Protein AF-A0A2E7UJP6-F1 (afdb_monomer_lite)

Sequence (133 aa):
MYIFALILILMLINWLFFSSYYSLYKILFFEKEANNTNLRRIVLINLSSFFYYGFIYFLIGFYFYTFPVIDGKITNYLLICFLIFLLMIAFSFIVKFIEKIRYKHIFFIVLFSMMLISIICPILISISYEKYN

Secondary structure (DSSP, 8-state):
-HHHHHHHHHHHHHHHHHHHHHHHHHHHHHTTS-HHHHHHHHHHHHHHHHHHHHHHHHHHHHHHHH----TT-HHHHHHHHHHHHHHHHHHHHHHHHHH---HHHHHHHHHHHHHIIIIIHHHHHHHHHHHH-

pLDDT: mean 83.68, std 11.58, range [49.72, 96.44]

Radius of gyration: 16.62 Å; chains: 1; bounding box: 36×22×52 Å

Structure (mmCIF, N/CA/C/O backbone):
data_AF-A0A2E7UJP6-F1
#
_entry.id   AF-A0A2E7UJP6-F1
#
loop_
_atom_site.group_PDB
_atom_site.id
_atom_site.type_symbol
_atom_site.label_atom_id
_atom_site.label_alt_id
_atom_site.label_comp_id
_atom_site.label_asym_id
_atom_site.label_entity_id
_atom_site.label_seq_id
_atom_site.pdbx_PDB_ins_code
_atom_site.Cartn_x
_atom_site.Cartn_y
_atom_site.Cartn_z
_atom_site.occupancy
_atom_site.B_iso_or_equiv
_atom_site.auth_seq_id
_atom_site.auth_comp_id
_atom_site.auth_asym_id
_atom_site.auth_atom_id
_atom_site.pdbx_PDB_model_num
ATOM 1 N N . MET A 1 1 ? 18.766 1.236 -7.864 1.00 64.00 1 MET A N 1
ATOM 2 C CA . MET A 1 1 ? 18.658 1.934 -6.558 1.00 64.00 1 MET A CA 1
ATOM 3 C C . MET A 1 1 ? 17.536 2.972 -6.529 1.00 64.00 1 MET A C 1
ATOM 5 O O . MET A 1 1 ? 16.776 2.956 -5.572 1.00 64.00 1 MET A O 1
ATOM 9 N N . TYR A 1 2 ? 17.374 3.813 -7.561 1.00 77.75 2 TYR A N 1
ATOM 10 C CA . TYR A 1 2 ? 16.337 4.860 -7.596 1.00 77.75 2 TYR A CA 1
ATOM 11 C C . TYR A 1 2 ? 14.896 4.343 -7.402 1.00 77.75 2 TYR A C 1
ATOM 13 O O . TYR A 1 2 ? 14.159 4.892 -6.590 1.00 77.75 2 TYR A O 1
ATOM 21 N N . ILE A 1 3 ? 14.519 3.243 -8.067 1.00 82.38 3 ILE A N 1
ATOM 22 C CA . ILE A 1 3 ? 13.179 2.627 -7.952 1.00 82.38 3 ILE A CA 1
ATOM 23 C C . ILE A 1 3 ? 12.824 2.324 -6.495 1.00 82.38 3 ILE A C 1
ATOM 25 O O . ILE A 1 3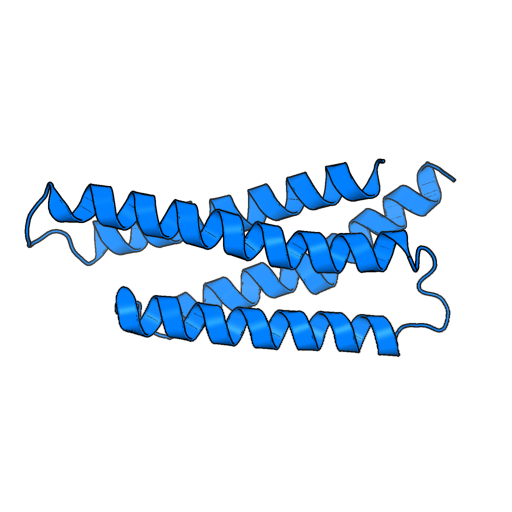 ? 11.747 2.681 -6.037 1.00 82.38 3 ILE A O 1
ATOM 29 N N . PHE A 1 4 ? 13.743 1.721 -5.737 1.00 83.44 4 PHE A N 1
ATOM 30 C CA . PHE A 1 4 ? 13.498 1.383 -4.334 1.00 83.44 4 PHE A CA 1
ATOM 31 C C . PHE A 1 4 ? 13.337 2.627 -3.454 1.00 83.44 4 PHE A C 1
ATOM 33 O O . PHE A 1 4 ? 12.492 2.627 -2.564 1.00 83.44 4 PHE A O 1
ATOM 40 N N . ALA A 1 5 ? 14.087 3.700 -3.725 1.00 88.56 5 ALA A N 1
ATOM 41 C CA . ALA A 1 5 ? 13.934 4.963 -3.005 1.00 88.56 5 ALA A CA 1
ATOM 42 C C . ALA A 1 5 ? 12.576 5.621 -3.300 1.00 88.56 5 ALA A C 1
ATOM 44 O O . ALA A 1 5 ? 11.865 6.015 -2.378 1.00 88.56 5 ALA A O 1
ATOM 45 N N . LEU A 1 6 ? 12.179 5.681 -4.574 1.00 90.31 6 LEU A N 1
ATOM 46 C CA . LEU A 1 6 ? 10.880 6.210 -4.991 1.00 90.31 6 LEU A CA 1
ATOM 47 C C . LEU A 1 6 ? 9.722 5.414 -4.368 1.00 90.31 6 LEU A C 1
ATOM 49 O O . LEU A 1 6 ? 8.752 5.981 -3.870 1.00 90.31 6 LEU A O 1
ATOM 53 N N . ILE A 1 7 ? 9.842 4.091 -4.360 1.00 91.44 7 ILE A N 1
ATOM 54 C CA . ILE A 1 7 ? 8.840 3.187 -3.797 1.00 91.44 7 ILE A CA 1
ATOM 55 C C . ILE A 1 7 ? 8.744 3.330 -2.286 1.00 91.44 7 ILE A C 1
ATOM 57 O O . ILE A 1 7 ? 7.633 3.341 -1.761 1.00 91.44 7 ILE A O 1
ATOM 61 N N . LEU A 1 8 ? 9.868 3.518 -1.592 1.00 93.50 8 LEU A N 1
ATOM 62 C CA . LEU A 1 8 ? 9.871 3.827 -0.165 1.00 93.50 8 LEU A CA 1
ATOM 63 C C . LEU A 1 8 ? 9.146 5.149 0.120 1.00 93.50 8 LEU A C 1
ATOM 65 O O . LEU A 1 8 ? 8.330 5.213 1.035 1.00 93.50 8 LEU A O 1
ATOM 69 N N . ILE A 1 9 ? 9.389 6.190 -0.681 1.00 93.56 9 ILE A N 1
ATOM 70 C CA . ILE A 1 9 ? 8.698 7.481 -0.538 1.00 93.56 9 ILE A CA 1
ATOM 71 C C . ILE A 1 9 ? 7.188 7.305 -0.735 1.00 93.56 9 ILE A C 1
ATOM 73 O O . ILE A 1 9 ? 6.402 7.761 0.094 1.00 93.56 9 ILE A O 1
ATOM 77 N N . LEU A 1 10 ? 6.767 6.607 -1.793 1.00 94.44 10 LEU A N 1
ATOM 78 C CA . LEU A 1 10 ? 5.348 6.364 -2.058 1.00 94.44 10 LEU A CA 1
ATOM 79 C C . LEU A 1 10 ? 4.690 5.510 -0.969 1.00 94.44 10 LEU A C 1
ATOM 81 O O . LEU A 1 10 ? 3.551 5.782 -0.589 1.00 94.44 10 LEU A O 1
ATOM 85 N N . MET A 1 11 ? 5.409 4.520 -0.436 1.00 95.75 11 MET A N 1
ATOM 86 C CA . MET A 1 11 ? 4.966 3.720 0.703 1.00 95.75 11 MET A CA 1
ATOM 87 C C . MET A 1 11 ? 4.728 4.600 1.929 1.00 95.75 11 MET A C 1
ATOM 89 O O . MET A 1 11 ? 3.670 4.506 2.551 1.00 95.75 11 MET A O 1
ATOM 93 N N . LEU A 1 12 ? 5.679 5.482 2.257 1.00 96.44 12 LEU A N 1
ATOM 94 C CA . LEU A 1 12 ? 5.573 6.396 3.395 1.00 96.44 12 LEU A CA 1
ATOM 95 C C . LEU A 1 12 ? 4.404 7.367 3.231 1.00 96.44 12 LEU A C 1
ATOM 97 O O . LEU A 1 12 ? 3.656 7.559 4.184 1.00 96.44 12 LEU A O 1
ATOM 101 N N . ILE A 1 13 ? 4.195 7.927 2.036 1.00 95.31 13 ILE A N 1
ATOM 102 C CA . ILE A 1 13 ? 3.060 8.819 1.748 1.00 95.31 13 ILE A CA 1
ATOM 103 C C . ILE A 1 13 ? 1.728 8.093 1.969 1.00 95.31 13 ILE A C 1
ATOM 105 O O . ILE A 1 13 ? 0.842 8.612 2.648 1.00 95.31 13 ILE A O 1
ATOM 109 N N . ASN A 1 14 ? 1.587 6.883 1.426 1.00 95.31 14 ASN A N 1
ATOM 110 C CA . ASN A 1 14 ? 0.351 6.110 1.528 1.00 95.31 14 ASN A CA 1
ATOM 111 C C . ASN A 1 14 ? 0.067 5.682 2.976 1.00 95.31 14 ASN A C 1
ATOM 113 O O . ASN A 1 14 ? -1.052 5.814 3.471 1.00 95.31 14 ASN A O 1
ATOM 117 N N . TRP A 1 15 ? 1.103 5.240 3.691 1.00 96.00 15 TRP A N 1
ATOM 118 C CA . TRP A 1 15 ? 0.987 4.894 5.101 1.00 96.00 15 TRP A CA 1
ATOM 119 C C . TRP A 1 15 ? 0.673 6.112 5.982 1.00 96.00 15 TRP A C 1
ATOM 121 O O . TRP A 1 15 ? -0.197 6.020 6.845 1.00 96.00 15 TRP A O 1
ATOM 131 N N . LEU A 1 16 ? 1.319 7.263 5.761 1.00 95.25 16 LEU A N 1
ATOM 132 C CA . LEU A 1 16 ? 1.038 8.501 6.499 1.00 95.25 16 LEU A CA 1
ATOM 133 C C . LEU A 1 16 ? -0.397 8.974 6.272 1.00 95.25 16 LEU A C 1
ATOM 135 O O . LEU A 1 16 ? -1.065 9.386 7.222 1.00 95.25 16 LEU A O 1
ATOM 139 N N . PHE A 1 17 ? -0.895 8.872 5.039 1.00 95.12 17 PHE A N 1
ATOM 140 C CA . PHE A 1 17 ? -2.296 9.131 4.738 1.00 95.12 17 PHE A CA 1
ATOM 141 C C . PHE A 1 17 ? -3.221 8.207 5.540 1.00 95.12 17 PHE A C 1
ATOM 143 O O . PHE A 1 17 ? -4.114 8.693 6.230 1.00 95.12 17 PHE A O 1
ATOM 150 N N . PHE A 1 18 ? -2.983 6.891 5.530 1.00 92.75 18 PHE A N 1
ATOM 151 C CA . PHE A 1 18 ? -3.774 5.960 6.339 1.00 92.75 18 PHE A CA 1
ATOM 152 C C . PHE A 1 18 ? -3.700 6.299 7.834 1.00 92.75 18 PHE A C 1
ATOM 154 O O . PHE A 1 18 ? -4.730 6.380 8.497 1.00 92.75 18 PHE A O 1
ATOM 161 N N . SER A 1 19 ? -2.493 6.517 8.358 1.00 92.56 19 SER A N 1
ATOM 162 C CA . SER A 1 19 ? -2.226 6.757 9.778 1.00 92.56 19 SER A CA 1
ATOM 163 C C . SER A 1 19 ? -2.912 8.026 10.278 1.00 92.56 19 SER A C 1
ATOM 165 O O . SER A 1 19 ? -3.606 8.005 11.300 1.00 92.56 19 SER A O 1
ATOM 167 N N . SER A 1 20 ? -2.791 9.120 9.525 1.00 90.88 20 SER A N 1
ATOM 168 C CA . SER A 1 20 ? -3.464 10.384 9.834 1.00 90.88 20 SER A CA 1
ATOM 169 C C . SER A 1 20 ? -4.983 10.248 9.753 1.00 90.88 20 SER A C 1
ATOM 171 O O . SER A 1 20 ? -5.683 10.619 10.696 1.00 90.88 20 SER A O 1
ATOM 173 N N . TYR A 1 21 ? -5.499 9.645 8.680 1.00 90.38 21 TYR A N 1
ATOM 174 C CA . TYR A 1 21 ? -6.931 9.449 8.485 1.00 90.38 21 TYR A CA 1
ATOM 175 C C . TYR A 1 21 ? -7.550 8.587 9.589 1.00 90.38 21 TYR A C 1
ATOM 177 O O . TYR A 1 21 ? -8.586 8.931 10.159 1.00 90.38 21 TYR A O 1
ATOM 185 N N . TYR A 1 22 ? -6.896 7.474 9.916 1.00 86.94 22 TYR A N 1
ATOM 186 C CA . TYR A 1 22 ? -7.310 6.561 10.970 1.00 86.94 22 TYR A CA 1
ATOM 187 C C . TYR A 1 22 ? -7.312 7.247 12.340 1.00 86.94 22 TYR A C 1
ATOM 189 O O . TYR A 1 22 ? -8.298 7.158 13.074 1.00 86.94 22 TYR A O 1
ATOM 197 N N . SER A 1 23 ? -6.239 7.971 12.666 1.00 84.75 23 SER A N 1
ATOM 198 C CA . SER A 1 23 ? -6.110 8.667 13.949 1.00 84.75 23 SER A CA 1
ATOM 199 C C . SER A 1 23 ? -7.186 9.745 14.110 1.00 84.75 23 SER A C 1
ATOM 201 O O . SER A 1 23 ? -7.860 9.781 15.137 1.00 84.75 23 SER A O 1
ATOM 203 N N . LEU A 1 24 ? -7.429 10.554 13.071 1.00 85.12 24 LEU A N 1
ATOM 204 C CA . LEU A 1 24 ? -8.505 11.551 13.064 1.00 85.12 24 LEU A CA 1
ATOM 205 C C . LEU A 1 24 ? -9.888 10.906 13.196 1.00 85.12 24 LEU A C 1
ATOM 207 O O . LEU A 1 24 ? -10.707 11.369 13.986 1.00 85.12 24 LEU A O 1
ATOM 211 N N . TYR A 1 25 ? -10.146 9.814 12.471 1.00 83.19 25 TYR A N 1
ATOM 212 C CA . TYR A 1 25 ? -11.410 9.086 12.574 1.00 83.19 25 TYR A CA 1
ATOM 213 C C . TYR A 1 25 ? -11.650 8.566 13.999 1.00 83.19 25 TYR A C 1
ATOM 215 O O . TYR A 1 25 ? -12.756 8.666 14.525 1.00 83.19 25 TYR A O 1
ATOM 223 N N . LYS A 1 26 ? -10.624 8.032 14.667 1.00 78.94 26 LYS A N 1
ATOM 224 C CA . LYS A 1 26 ? -10.768 7.559 16.051 1.00 78.94 26 LYS A CA 1
ATOM 225 C C . LYS A 1 26 ? -11.005 8.707 17.030 1.00 78.94 26 LYS A C 1
ATOM 227 O O . LYS A 1 26 ? -11.881 8.571 17.875 1.00 78.94 26 LYS A O 1
ATOM 232 N N . ILE A 1 27 ? -10.291 9.822 16.901 1.00 77.56 27 ILE A N 1
ATOM 233 C CA . ILE A 1 27 ? -10.487 10.992 17.771 1.00 77.56 27 ILE A CA 1
ATOM 234 C C . ILE A 1 27 ? -11.918 11.528 17.622 1.00 77.56 27 ILE A C 1
ATOM 236 O O . ILE A 1 27 ? -12.647 11.623 18.601 1.00 77.56 27 ILE A O 1
ATOM 240 N N . LEU A 1 28 ? -12.368 11.772 16.388 1.00 76.31 28 LEU A N 1
ATOM 241 C CA . LEU A 1 28 ? -13.663 12.408 16.123 1.00 76.31 28 LEU A CA 1
ATOM 242 C C . LEU A 1 28 ? -14.881 11.529 16.447 1.00 76.31 28 LEU A C 1
ATOM 244 O O . LEU A 1 28 ? -15.959 12.060 16.709 1.00 76.31 28 LEU A O 1
ATOM 248 N N . PHE A 1 29 ? -14.752 10.199 16.392 1.00 71.12 29 PHE A N 1
ATOM 249 C CA . PHE A 1 29 ? -15.902 9.289 16.492 1.00 71.12 29 PHE A CA 1
ATOM 250 C C . PHE A 1 29 ? -15.887 8.342 17.706 1.00 71.12 29 PHE A C 1
ATOM 252 O O . PHE A 1 29 ? -16.885 7.654 17.918 1.00 71.12 29 PHE A O 1
ATOM 259 N N . PHE A 1 30 ? -14.810 8.277 18.503 1.00 66.00 30 PHE A N 1
ATOM 260 C CA . PHE A 1 30 ? -14.679 7.323 19.625 1.00 66.00 30 PHE A CA 1
ATOM 261 C C . PHE A 1 30 ? -14.382 7.958 21.000 1.00 66.00 30 PHE A C 1
ATOM 263 O O . PHE A 1 30 ? -14.123 7.235 21.961 1.00 66.00 30 PHE A O 1
ATOM 270 N N . GLU A 1 31 ? -14.476 9.281 21.136 1.00 51.69 31 GLU A N 1
ATOM 271 C CA . GLU A 1 31 ? -14.008 10.064 22.297 1.00 51.69 31 GLU A CA 1
ATOM 272 C C . GLU A 1 31 ? -14.778 9.902 23.632 1.00 51.69 31 GLU A C 1
ATOM 274 O O . GLU A 1 31 ? -14.687 10.765 24.500 1.00 51.69 31 GLU A O 1
ATOM 279 N N . LYS A 1 32 ? -15.518 8.806 23.867 1.00 52.22 32 LYS A N 1
ATOM 280 C CA . LYS A 1 32 ? -16.271 8.627 25.128 1.00 52.22 32 LYS A CA 1
ATOM 281 C C . LYS A 1 32 ? -15.818 7.515 26.073 1.00 52.22 32 LYS A C 1
ATOM 283 O O . LYS A 1 32 ? -16.275 7.516 27.211 1.00 52.22 32 LYS A O 1
ATOM 288 N N . GLU A 1 33 ? -14.912 6.610 25.694 1.00 51.00 33 GLU A N 1
ATOM 289 C CA . GLU A 1 33 ? -14.557 5.472 26.563 1.00 51.00 33 GLU A CA 1
ATOM 290 C C . GLU A 1 33 ? -13.035 5.198 26.610 1.00 51.00 33 GLU A C 1
ATOM 292 O O . GLU A 1 33 ? -12.434 4.768 25.630 1.00 51.00 33 GLU A O 1
ATOM 297 N N . ALA A 1 34 ? -12.437 5.436 27.790 1.00 49.72 34 ALA A N 1
ATOM 298 C CA . ALA A 1 34 ? -11.113 5.007 28.282 1.00 49.72 34 ALA A CA 1
ATOM 299 C C . ALA A 1 34 ? -9.841 5.427 27.493 1.00 49.72 34 ALA A C 1
ATOM 301 O O . ALA A 1 34 ? -9.515 4.930 26.417 1.00 49.72 34 ALA A O 1
ATOM 302 N N . ASN A 1 35 ? -9.033 6.299 28.109 1.00 54.31 35 ASN A N 1
ATOM 303 C CA . ASN A 1 35 ? -7.937 7.026 27.450 1.00 54.31 35 ASN A CA 1
ATOM 304 C C . ASN A 1 35 ? -6.635 6.208 27.221 1.00 54.31 35 ASN A C 1
ATOM 306 O O . ASN A 1 35 ? -5.956 6.399 26.217 1.00 54.31 35 ASN A O 1
ATOM 310 N N . ASN A 1 36 ? -6.284 5.249 28.091 1.00 53.06 36 ASN A N 1
ATOM 311 C CA . ASN A 1 36 ? -4.994 4.529 27.994 1.00 53.06 36 ASN A CA 1
ATOM 312 C C . ASN A 1 36 ? -5.009 3.291 27.075 1.00 53.06 36 ASN A C 1
ATOM 314 O O . ASN A 1 36 ? -3.998 2.958 26.454 1.00 53.06 36 ASN A O 1
ATOM 318 N N . THR A 1 37 ? -6.145 2.604 26.945 1.00 59.75 37 THR A N 1
ATOM 319 C CA . THR A 1 37 ? -6.305 1.465 26.022 1.00 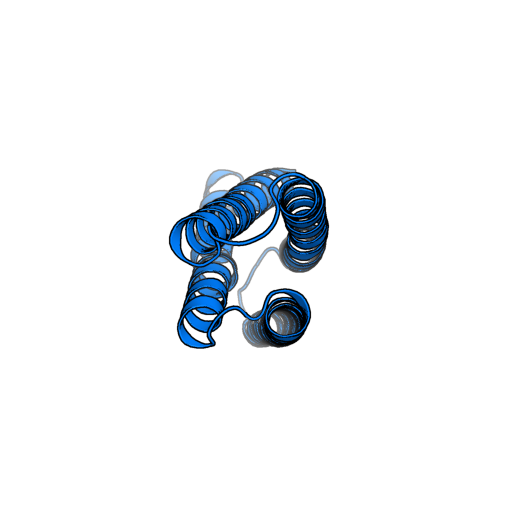59.75 37 THR A CA 1
ATOM 320 C C . THR A 1 37 ? -6.381 1.910 24.559 1.00 59.75 37 THR A C 1
ATOM 322 O O . THR A 1 37 ? -5.998 1.148 23.669 1.00 59.75 37 THR A O 1
ATOM 325 N N . ASN A 1 38 ? -6.794 3.155 24.300 1.00 70.62 38 ASN A N 1
ATOM 326 C CA . ASN A 1 38 ? -6.870 3.724 22.955 1.00 70.62 38 ASN A CA 1
ATOM 327 C C . ASN A 1 38 ? -5.491 3.988 22.334 1.00 70.62 38 ASN A C 1
ATOM 329 O O . ASN A 1 38 ? -5.277 3.634 21.175 1.00 70.62 38 ASN A O 1
ATOM 333 N N . LEU A 1 39 ? -4.527 4.532 23.086 1.00 76.44 39 LEU A N 1
ATOM 334 C CA . LEU A 1 39 ? -3.223 4.902 22.522 1.00 76.44 39 LEU A CA 1
ATOM 335 C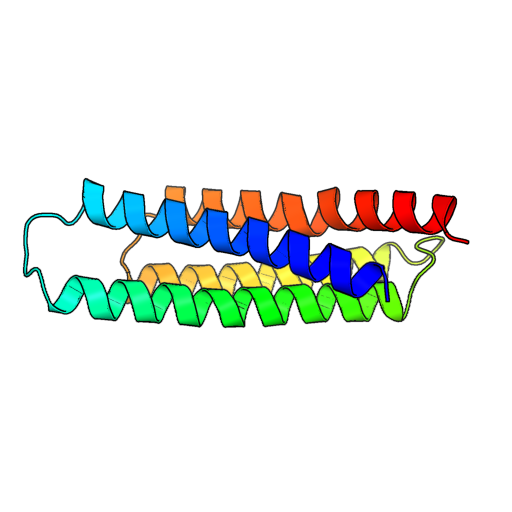 C . LEU A 1 39 ? -2.409 3.678 22.071 1.00 76.44 39 LEU A C 1
ATOM 337 O O . LEU A 1 39 ? -1.935 3.632 20.937 1.00 76.44 39 LEU A O 1
ATOM 341 N N . ARG A 1 40 ? -2.319 2.636 22.912 1.00 79.69 40 ARG A N 1
ATOM 342 C CA . ARG A 1 40 ? -1.635 1.372 22.566 1.00 79.69 40 ARG A CA 1
ATOM 343 C C . ARG A 1 40 ? -2.228 0.734 21.310 1.00 79.69 40 ARG A C 1
ATOM 345 O O . ARG A 1 40 ? -1.500 0.200 20.477 1.00 79.69 40 ARG A O 1
ATOM 352 N N . ARG A 1 41 ? -3.552 0.797 21.175 1.00 80.38 41 ARG A N 1
ATOM 353 C CA . ARG A 1 41 ? -4.284 0.257 20.032 1.00 80.38 41 ARG A CA 1
ATOM 354 C C . ARG A 1 41 ? -4.006 1.051 18.757 1.00 80.38 41 ARG A C 1
ATOM 356 O O . ARG A 1 41 ? -3.702 0.444 17.736 1.00 80.38 41 ARG A O 1
ATOM 363 N N . ILE A 1 42 ? -4.028 2.385 18.830 1.00 83.06 42 ILE A N 1
ATOM 364 C CA . ILE A 1 42 ? -3.669 3.266 17.708 1.00 83.06 42 ILE A CA 1
ATOM 365 C C . ILE A 1 42 ? -2.244 2.978 17.226 1.00 83.06 42 ILE A C 1
ATOM 367 O O . ILE A 1 42 ? -2.031 2.783 16.031 1.00 83.06 42 ILE A O 1
ATOM 371 N N . VAL A 1 43 ? -1.286 2.879 18.152 1.00 85.31 43 VAL A N 1
ATOM 372 C CA . VAL A 1 43 ? 0.110 2.549 17.828 1.00 85.31 43 VAL A CA 1
ATOM 373 C C . VAL A 1 43 ? 0.209 1.186 17.145 1.00 85.31 43 VAL A C 1
ATOM 375 O O . VAL A 1 43 ? 0.849 1.077 16.103 1.00 85.31 43 VAL A O 1
ATOM 378 N N . LEU A 1 44 ? -0.453 0.156 17.682 1.00 86.38 44 LEU A N 1
ATOM 379 C CA . LEU A 1 44 ? -0.401 -1.200 17.129 1.00 86.38 44 LEU A CA 1
ATOM 380 C C . LEU A 1 44 ? -0.941 -1.263 15.695 1.00 86.38 44 LEU A C 1
ATOM 382 O O . LEU A 1 44 ? -0.371 -1.952 14.853 1.00 86.38 44 LEU A O 1
ATOM 386 N N . ILE A 1 45 ? -2.001 -0.516 15.395 1.00 87.69 45 ILE A N 1
ATOM 387 C CA . ILE A 1 45 ? -2.603 -0.484 14.056 1.00 87.69 45 ILE A CA 1
ATOM 388 C C . ILE A 1 45 ? -1.737 0.288 13.080 1.00 87.69 45 ILE A C 1
ATOM 390 O O . ILE A 1 45 ? -1.553 -0.172 11.960 1.00 87.69 45 ILE A O 1
ATOM 394 N N . ASN A 1 46 ? -1.170 1.417 13.503 1.00 90.31 46 ASN A N 1
ATOM 395 C CA . ASN A 1 46 ? -0.234 2.168 12.674 1.00 90.31 46 ASN A CA 1
ATOM 396 C C . ASN A 1 46 ? 1.036 1.366 12.380 1.00 90.31 46 ASN A C 1
ATOM 398 O O . ASN A 1 46 ? 1.539 1.411 11.261 1.00 90.31 46 ASN A O 1
ATOM 402 N N . LEU A 1 47 ? 1.531 0.591 13.347 1.00 91.12 47 LEU A N 1
ATOM 403 C CA . LEU A 1 47 ? 2.669 -0.300 13.139 1.00 91.12 47 LEU A CA 1
ATOM 404 C C . LEU A 1 47 ? 2.300 -1.466 12.205 1.00 91.12 47 LEU A C 1
ATOM 406 O O . LEU A 1 47 ? 3.034 -1.779 11.273 1.00 91.12 47 LEU A O 1
ATOM 410 N N . SER A 1 48 ? 1.141 -2.092 12.419 1.00 91.12 48 SER A N 1
ATOM 411 C CA . SER A 1 48 ? 0.656 -3.185 11.571 1.00 91.12 48 SER A CA 1
ATOM 412 C C . SER A 1 48 ? 0.425 -2.724 10.131 1.00 91.12 48 SER A C 1
ATOM 414 O O . SER A 1 48 ? 0.855 -3.400 9.198 1.00 91.12 48 SER A O 1
ATOM 416 N N . SER A 1 49 ? -0.187 -1.555 9.938 1.00 92.38 49 SER A N 1
ATOM 417 C CA . SER A 1 49 ? -0.398 -0.979 8.613 1.00 92.38 49 SER A CA 1
ATOM 418 C C . SER A 1 49 ? 0.914 -0.569 7.953 1.00 92.38 49 SER A C 1
ATOM 420 O O . SER A 1 49 ? 1.043 -0.742 6.746 1.00 92.38 49 SER A O 1
ATOM 422 N N . PHE A 1 50 ? 1.910 -0.102 8.716 1.00 95.25 50 PHE A N 1
ATOM 423 C CA . PHE A 1 50 ? 3.246 0.191 8.193 1.00 95.25 50 PHE A CA 1
ATOM 424 C C . PHE A 1 50 ? 3.864 -1.045 7.540 1.00 95.25 50 PHE A C 1
ATOM 426 O O . PHE A 1 50 ? 4.264 -0.992 6.379 1.00 95.25 50 PHE A O 1
ATOM 433 N N . PHE A 1 51 ? 3.878 -2.180 8.248 1.00 93.88 51 PHE A N 1
ATOM 434 C CA . PHE A 1 51 ? 4.378 -3.438 7.688 1.00 93.88 51 PHE A CA 1
ATOM 435 C C . PHE A 1 51 ? 3.536 -3.919 6.506 1.00 93.88 51 PHE A C 1
ATOM 437 O O . PHE A 1 51 ? 4.082 -4.425 5.528 1.00 93.88 51 PHE A O 1
ATOM 444 N N . TYR A 1 52 ? 2.218 -3.727 6.571 1.00 94.25 52 TYR A N 1
ATOM 445 C CA . TYR A 1 52 ? 1.309 -4.117 5.503 1.00 94.25 52 TYR A CA 1
ATOM 446 C C . TYR A 1 52 ? 1.574 -3.356 4.196 1.00 94.25 52 TYR A C 1
ATOM 448 O O . TYR A 1 52 ? 1.764 -3.963 3.140 1.00 94.25 52 TYR A O 1
ATOM 456 N N . TYR A 1 53 ? 1.655 -2.025 4.270 1.00 94.75 53 TYR A N 1
ATOM 457 C CA . TYR A 1 53 ? 2.048 -1.197 3.135 1.00 94.75 53 TYR A CA 1
ATOM 458 C C . TYR A 1 53 ? 3.478 -1.516 2.700 1.00 94.75 53 TYR A C 1
ATOM 460 O O . TYR A 1 53 ? 3.718 -1.658 1.507 1.00 94.75 53 TYR A O 1
ATOM 468 N N . GLY A 1 54 ? 4.410 -1.724 3.633 1.00 95.25 54 GLY A N 1
ATOM 469 C CA . GLY A 1 54 ? 5.774 -2.153 3.320 1.00 95.25 54 GLY A CA 1
ATOM 470 C C . GLY A 1 54 ? 5.810 -3.409 2.444 1.00 95.25 54 GLY A C 1
ATOM 471 O O . GLY A 1 54 ? 6.491 -3.423 1.423 1.00 95.25 54 GLY A O 1
ATOM 472 N N . PHE A 1 55 ? 5.012 -4.426 2.776 1.00 94.56 55 PHE A N 1
ATOM 473 C CA . PHE A 1 55 ? 4.901 -5.649 1.979 1.00 94.56 55 PHE A CA 1
ATOM 474 C C . PHE A 1 55 ? 4.321 -5.393 0.578 1.00 94.56 55 PHE A C 1
ATOM 476 O O . PHE A 1 55 ? 4.884 -5.849 -0.417 1.00 94.56 55 PHE A O 1
ATOM 483 N N . ILE A 1 56 ? 3.236 -4.620 0.472 1.00 94.12 56 ILE A N 1
ATOM 484 C CA . ILE A 1 56 ? 2.632 -4.263 -0.825 1.00 94.12 56 ILE A CA 1
ATOM 485 C C . ILE A 1 56 ? 3.622 -3.506 -1.716 1.00 94.12 56 ILE A C 1
ATOM 487 O O . ILE A 1 56 ? 3.774 -3.818 -2.899 1.00 94.12 56 ILE A O 1
ATOM 491 N N . TYR A 1 57 ? 4.306 -2.514 -1.152 1.00 93.88 57 TYR A N 1
ATOM 492 C CA . TYR A 1 57 ? 5.255 -1.694 -1.896 1.00 93.88 57 TYR A CA 1
ATOM 493 C C . TYR A 1 57 ? 6.543 -2.456 -2.231 1.00 93.88 57 TYR A C 1
ATOM 495 O O . TYR A 1 57 ? 7.164 -2.212 -3.264 1.00 93.88 57 TYR A O 1
ATOM 503 N N . PHE A 1 58 ? 6.920 -3.441 -1.419 1.00 91.69 58 PHE A N 1
ATOM 504 C CA . PHE A 1 58 ? 7.982 -4.371 -1.777 1.00 91.69 58 PHE A CA 1
ATOM 505 C C . PHE A 1 58 ? 7.612 -5.203 -3.014 1.00 91.69 58 PHE A C 1
ATOM 507 O O . PHE A 1 58 ? 8.423 -5.307 -3.931 1.00 91.69 58 PHE A O 1
ATOM 514 N N . LEU A 1 59 ? 6.382 -5.728 -3.092 1.00 91.06 59 LEU A N 1
ATOM 515 C CA . LEU A 1 59 ? 5.914 -6.499 -4.252 1.00 91.06 59 LEU A CA 1
ATOM 516 C C . LEU A 1 59 ? 5.935 -5.675 -5.545 1.00 91.06 59 LEU A C 1
ATOM 518 O O . LEU A 1 59 ? 6.463 -6.136 -6.559 1.00 91.06 59 LEU A O 1
ATOM 522 N N . ILE A 1 60 ? 5.405 -4.446 -5.516 1.00 89.50 60 ILE A N 1
ATOM 523 C CA . ILE A 1 60 ? 5.413 -3.579 -6.705 1.00 89.50 60 ILE A CA 1
ATOM 524 C C . ILE A 1 60 ? 6.839 -3.152 -7.080 1.00 89.50 60 ILE A C 1
ATOM 526 O O . ILE A 1 60 ? 7.171 -3.065 -8.260 1.00 89.50 60 ILE A O 1
ATOM 530 N N . GLY A 1 61 ? 7.722 -2.953 -6.098 1.00 88.31 61 GLY A N 1
ATOM 531 C CA . GLY A 1 61 ? 9.118 -2.623 -6.373 1.00 88.31 61 GLY A CA 1
ATOM 532 C C . GLY A 1 61 ? 9.921 -3.760 -6.948 1.00 88.31 61 GLY A C 1
ATOM 533 O O . GLY A 1 61 ? 10.684 -3.548 -7.888 1.00 88.31 61 GLY A O 1
ATOM 534 N N . PHE A 1 62 ? 9.689 -4.970 -6.458 1.00 87.56 62 PHE A N 1
ATOM 535 C CA . PHE A 1 62 ? 10.268 -6.164 -7.042 1.00 87.56 62 PHE A CA 1
ATOM 536 C C . PHE A 1 62 ? 9.798 -6.369 -8.489 1.00 87.56 62 PHE A C 1
ATOM 538 O O . PHE A 1 62 ? 10.608 -6.708 -9.355 1.00 87.56 62 PHE A O 1
ATOM 545 N N . TYR A 1 63 ? 8.520 -6.092 -8.774 1.00 88.06 63 TYR A N 1
ATOM 546 C CA . TYR A 1 63 ? 7.983 -6.128 -10.132 1.00 88.06 63 TYR A CA 1
ATOM 547 C C . TYR A 1 63 ? 8.727 -5.173 -11.070 1.00 88.06 63 TYR A C 1
ATOM 549 O O . TYR A 1 63 ? 9.277 -5.626 -12.070 1.00 88.06 63 TYR A O 1
ATOM 557 N N . PHE A 1 64 ? 8.807 -3.881 -10.737 1.00 84.81 64 PHE A N 1
ATOM 558 C CA . PHE A 1 64 ? 9.472 -2.893 -11.597 1.00 84.81 64 PHE A CA 1
ATOM 559 C C . PHE A 1 64 ? 10.984 -3.083 -11.691 1.00 84.81 64 PHE A C 1
ATOM 561 O O . PHE A 1 64 ? 11.579 -2.776 -12.718 1.00 84.81 64 PHE A O 1
ATOM 568 N N . TYR A 1 65 ? 11.612 -3.624 -10.648 1.00 84.31 65 TYR A N 1
ATOM 569 C CA . TYR A 1 65 ? 13.018 -4.005 -10.705 1.00 84.31 65 TYR A CA 1
ATOM 570 C C . TYR A 1 65 ? 13.265 -5.153 -11.696 1.00 84.31 65 TYR A C 1
ATOM 572 O O . TYR A 1 65 ? 14.237 -5.123 -12.446 1.00 84.31 65 TYR A O 1
ATOM 580 N N . THR A 1 66 ? 12.376 -6.150 -11.723 1.00 82.56 66 THR A N 1
ATOM 581 C CA . THR A 1 66 ? 12.491 -7.326 -12.604 1.00 82.56 66 THR A CA 1
ATOM 582 C C . THR A 1 66 ? 12.039 -7.020 -14.037 1.00 82.56 66 THR A C 1
ATOM 584 O O . THR A 1 66 ? 12.584 -7.556 -15.002 1.00 82.56 66 THR A O 1
ATOM 587 N N . PHE A 1 67 ? 11.040 -6.148 -14.191 1.00 79.56 67 PHE A N 1
ATOM 588 C CA . PHE A 1 67 ? 10.426 -5.774 -15.463 1.00 79.56 67 PHE A CA 1
ATOM 589 C C . PHE A 1 67 ? 10.463 -4.249 -15.644 1.00 79.56 67 PHE A C 1
ATOM 591 O O . PHE A 1 67 ? 9.442 -3.582 -15.476 1.00 79.56 67 PHE A O 1
ATOM 598 N N . PRO A 1 68 ? 11.637 -3.694 -15.988 1.00 69.12 68 PRO A N 1
ATOM 599 C CA . PRO A 1 68 ? 11.844 -2.248 -16.072 1.00 69.12 68 PRO A CA 1
ATOM 600 C C . PRO A 1 68 ? 11.117 -1.601 -17.257 1.00 69.12 68 PRO A C 1
ATOM 602 O O . PRO A 1 68 ? 10.732 -0.438 -17.191 1.00 69.12 68 PRO A O 1
ATOM 605 N N . VAL A 1 69 ? 10.905 -2.364 -18.334 1.00 67.31 69 VAL A N 1
ATOM 606 C CA . VAL A 1 69 ? 10.195 -1.920 -19.535 1.00 67.31 69 VAL A CA 1
ATOM 607 C C . VAL A 1 69 ? 8.796 -2.534 -19.529 1.00 67.31 69 VAL A C 1
ATOM 609 O O . VAL A 1 69 ? 8.647 -3.758 -19.483 1.00 67.31 69 VAL A O 1
ATOM 612 N N . ILE A 1 70 ? 7.774 -1.676 -19.558 1.00 62.53 70 ILE A N 1
ATOM 613 C CA . ILE A 1 70 ? 6.358 -2.081 -19.561 1.00 62.53 70 ILE A CA 1
ATOM 614 C C . ILE A 1 70 ? 5.918 -2.556 -20.960 1.00 62.53 70 ILE A C 1
ATOM 616 O O . ILE A 1 70 ? 4.919 -3.275 -21.063 1.00 62.53 70 ILE A O 1
ATOM 620 N N . ASP A 1 71 ? 6.669 -2.221 -22.020 1.00 59.28 71 ASP A N 1
ATOM 621 C CA . ASP A 1 71 ? 6.327 -2.581 -23.401 1.00 59.28 71 ASP A CA 1
ATOM 622 C C . ASP A 1 71 ? 6.078 -4.085 -23.554 1.00 59.28 71 ASP A C 1
ATOM 624 O O . ASP A 1 71 ? 6.936 -4.936 -23.315 1.00 59.28 71 ASP A O 1
ATOM 628 N N . GLY A 1 72 ? 4.835 -4.404 -23.920 1.00 59.78 72 GLY A N 1
ATOM 629 C CA . GLY A 1 72 ? 4.348 -5.765 -24.143 1.00 59.78 72 GLY A CA 1
ATOM 630 C C . GLY A 1 72 ? 3.974 -6.565 -22.888 1.00 59.78 72 GLY A C 1
ATOM 631 O O . GLY A 1 72 ? 3.505 -7.692 -23.025 1.00 59.78 72 GLY A O 1
ATOM 632 N N . LYS A 1 73 ? 4.127 -6.023 -21.669 1.00 71.62 73 LYS A N 1
ATOM 633 C CA . LYS A 1 73 ? 3.870 -6.743 -20.398 1.00 71.62 73 LYS A CA 1
ATOM 634 C C . LYS A 1 73 ? 2.733 -6.155 -19.558 1.00 71.62 73 LYS A C 1
ATOM 636 O O . LYS A 1 73 ? 2.664 -6.393 -18.351 1.00 71.62 73 LYS A O 1
ATOM 641 N N . ILE A 1 74 ? 1.797 -5.443 -20.188 1.00 78.94 74 ILE A N 1
ATOM 642 C CA . ILE A 1 74 ? 0.654 -4.825 -19.497 1.00 78.94 74 ILE A CA 1
ATOM 643 C C . ILE A 1 74 ? -0.195 -5.842 -18.721 1.00 78.94 74 ILE A C 1
ATOM 645 O O . ILE A 1 74 ? -0.679 -5.539 -17.636 1.00 78.94 74 ILE A O 1
ATOM 649 N N . THR A 1 75 ? -0.305 -7.079 -19.211 1.00 80.88 75 THR A N 1
ATOM 650 C CA . THR A 1 75 ? -1.033 -8.157 -18.529 1.00 80.88 75 THR A CA 1
ATOM 651 C C . THR A 1 75 ? -0.406 -8.511 -17.180 1.00 80.88 75 THR A C 1
ATOM 653 O O . THR A 1 75 ? -1.123 -8.674 -16.197 1.00 80.88 75 THR A O 1
ATOM 656 N N . ASN A 1 76 ? 0.928 -8.566 -17.097 1.00 82.88 76 ASN A N 1
ATOM 657 C CA . ASN A 1 76 ? 1.631 -8.857 -15.843 1.00 82.88 76 ASN A CA 1
ATOM 658 C C . ASN A 1 76 ? 1.471 -7.706 -14.845 1.00 82.88 76 ASN A C 1
ATOM 660 O O . ASN A 1 76 ? 1.300 -7.937 -13.649 1.00 82.88 76 ASN A O 1
ATOM 664 N N . TYR A 1 77 ? 1.470 -6.472 -15.353 1.00 84.94 77 TYR A N 1
ATOM 665 C CA . TYR A 1 77 ? 1.212 -5.288 -14.548 1.00 84.94 77 TYR A CA 1
ATOM 666 C C . TYR A 1 77 ? -0.219 -5.278 -13.982 1.00 84.94 77 TYR A C 1
ATOM 668 O O . TYR A 1 77 ? -0.430 -5.090 -12.786 1.00 84.94 77 TYR A O 1
ATOM 676 N N . LEU A 1 78 ? -1.219 -5.565 -14.816 1.00 87.25 78 LEU A N 1
ATOM 677 C CA . LEU A 1 78 ? -2.606 -5.678 -14.363 1.00 87.25 78 LEU A CA 1
ATOM 678 C C . LEU A 1 78 ? -2.779 -6.803 -13.337 1.00 87.25 78 LEU A C 1
ATOM 680 O O . LEU A 1 78 ? -3.509 -6.630 -12.363 1.00 87.25 78 LEU A O 1
ATOM 684 N N . LEU A 1 79 ? -2.073 -7.923 -13.510 1.00 89.12 79 LEU A N 1
ATOM 685 C CA . LEU A 1 79 ? -2.103 -9.041 -12.571 1.00 89.12 79 LEU A CA 1
ATOM 686 C C . LEU A 1 79 ? -1.507 -8.659 -11.209 1.00 89.12 79 LEU A C 1
ATOM 688 O O . LEU A 1 79 ? -2.104 -8.985 -10.181 1.00 89.12 79 LEU A O 1
ATOM 692 N N . ILE A 1 80 ? -0.389 -7.921 -11.171 1.00 89.62 80 ILE A N 1
ATOM 693 C CA . ILE A 1 80 ? 0.171 -7.449 -9.895 1.00 89.62 80 ILE A CA 1
ATOM 694 C C . ILE A 1 80 ? -0.735 -6.403 -9.237 1.00 89.62 80 ILE A C 1
ATOM 696 O O . ILE A 1 80 ? -0.962 -6.471 -8.031 1.00 89.62 80 ILE A O 1
ATOM 700 N N . CYS A 1 81 ? -1.340 -5.494 -10.009 1.00 91.19 81 CYS A N 1
ATOM 701 C CA . CYS A 1 81 ? -2.333 -4.556 -9.483 1.00 91.19 81 CYS A CA 1
ATOM 702 C C . CYS A 1 81 ? -3.563 -5.277 -8.920 1.00 91.19 81 CYS A C 1
ATOM 704 O O . CYS A 1 81 ? -4.063 -4.894 -7.864 1.00 91.19 81 CYS A O 1
ATOM 706 N N . PHE A 1 82 ? -4.033 -6.336 -9.582 1.00 91.44 82 PHE A N 1
ATOM 707 C CA . PHE A 1 82 ? -5.143 -7.152 -9.100 1.00 91.44 82 PHE A CA 1
ATOM 708 C C . PHE A 1 82 ? -4.789 -7.896 -7.805 1.00 91.44 82 PHE A C 1
ATOM 710 O O . PHE A 1 82 ? -5.573 -7.884 -6.857 1.00 91.44 82 PHE A O 1
ATOM 717 N N . LEU A 1 83 ? -3.586 -8.470 -7.713 1.00 92.75 83 LEU A N 1
ATOM 718 C CA . LEU A 1 83 ? -3.091 -9.077 -6.475 1.00 92.75 83 LEU A CA 1
ATOM 719 C C . LEU A 1 83 ? -3.040 -8.051 -5.331 1.00 92.75 83 LEU A C 1
ATOM 721 O O . LEU A 1 83 ? -3.505 -8.331 -4.227 1.00 92.75 83 LEU A O 1
ATOM 725 N N . ILE A 1 84 ? -2.522 -6.850 -5.593 1.00 92.94 84 ILE A N 1
ATOM 726 C CA . ILE A 1 84 ? -2.467 -5.763 -4.607 1.00 92.94 84 ILE A CA 1
ATOM 727 C C . ILE A 1 84 ? -3.874 -5.334 -4.184 1.00 92.94 84 ILE A C 1
ATOM 729 O O . ILE A 1 84 ? -4.116 -5.108 -3.001 1.00 92.94 84 ILE A O 1
ATOM 733 N N . PHE A 1 85 ? -4.822 -5.272 -5.116 1.00 92.62 85 PHE A N 1
ATOM 734 C CA . PHE A 1 85 ? -6.216 -4.983 -4.797 1.00 92.62 85 PHE A CA 1
ATOM 735 C C . PHE A 1 85 ? -6.821 -6.036 -3.855 1.00 92.62 85 PHE A C 1
ATOM 737 O O . PHE A 1 85 ? -7.450 -5.676 -2.859 1.00 92.62 85 PHE A O 1
ATOM 744 N N . LEU A 1 86 ? -6.579 -7.328 -4.106 1.00 93.75 86 LEU A N 1
ATOM 745 C CA . LEU A 1 86 ? -7.016 -8.410 -3.216 1.00 93.75 86 LEU A CA 1
ATOM 746 C C . LEU A 1 86 ? -6.391 -8.304 -1.820 1.00 93.75 86 LEU A C 1
ATOM 748 O O . LEU A 1 86 ? -7.082 -8.489 -0.817 1.00 93.75 86 LEU A O 1
ATOM 752 N N . LEU A 1 87 ? -5.106 -7.952 -1.743 1.00 93.31 87 LEU A N 1
ATOM 753 C CA . LEU A 1 87 ? -4.437 -7.657 -0.478 1.00 93.31 87 LEU A CA 1
ATOM 754 C C . LEU A 1 87 ? -5.151 -6.494 0.238 1.00 93.31 87 LEU A C 1
ATOM 756 O O . LEU A 1 87 ? -5.629 -6.651 1.361 1.00 93.31 87 LEU A O 1
ATOM 760 N N . MET A 1 88 ? -5.368 -5.363 -0.432 1.00 92.25 88 MET A N 1
ATOM 761 C CA . MET A 1 88 ? -6.079 -4.220 0.156 1.00 92.25 88 MET A CA 1
ATOM 762 C C . MET A 1 88 ? -7.495 -4.570 0.648 1.00 92.25 88 MET A C 1
ATOM 764 O O . MET A 1 88 ? -7.939 -4.033 1.668 1.00 92.25 88 MET A O 1
ATOM 768 N N . ILE A 1 89 ? -8.197 -5.500 -0.009 1.00 90.31 89 ILE A N 1
ATOM 769 C CA . ILE A 1 89 ? -9.471 -6.049 0.483 1.00 90.31 89 ILE A CA 1
ATOM 770 C C . ILE A 1 89 ? -9.269 -6.827 1.792 1.00 90.31 89 ILE A C 1
ATOM 772 O O . ILE A 1 89 ? -10.019 -6.623 2.747 1.00 90.31 89 ILE A O 1
ATOM 776 N N . ALA A 1 90 ? -8.256 -7.690 1.881 1.00 89.69 90 ALA A N 1
ATOM 777 C CA . ALA A 1 90 ? -7.954 -8.416 3.115 1.00 89.69 90 ALA A CA 1
ATOM 778 C C . ALA A 1 90 ? -7.631 -7.453 4.274 1.00 89.69 90 ALA A C 1
ATOM 780 O O . ALA A 1 90 ? -8.186 -7.586 5.366 1.00 89.69 90 ALA A O 1
ATOM 781 N N . PHE A 1 91 ? -6.820 -6.423 4.023 1.00 88.19 91 PHE A N 1
ATOM 782 C CA . PHE A 1 91 ? -6.546 -5.364 5.000 1.00 88.19 91 PHE A CA 1
ATOM 783 C C . PHE A 1 91 ? -7.815 -4.630 5.436 1.00 88.19 91 PHE A C 1
ATOM 785 O O . PHE A 1 91 ? -8.034 -4.392 6.623 1.00 88.19 91 PHE A O 1
ATOM 792 N N . SER A 1 92 ? -8.703 -4.342 4.487 1.00 87.81 92 SER A N 1
ATOM 793 C CA . SER A 1 92 ? -10.000 -3.718 4.748 1.00 87.81 92 SER A CA 1
ATOM 794 C C . SER A 1 92 ? -10.871 -4.543 5.692 1.00 87.81 92 SER A C 1
ATOM 796 O O . SER A 1 92 ? -11.512 -3.984 6.585 1.00 87.81 92 SER A O 1
ATOM 798 N N . PHE A 1 93 ? -10.876 -5.872 5.544 1.00 86.94 93 PHE A N 1
ATOM 799 C CA . PHE A 1 93 ? -11.562 -6.758 6.481 1.00 86.94 93 PHE A CA 1
ATOM 800 C C . PHE A 1 93 ? -10.951 -6.680 7.878 1.00 86.94 93 PHE A C 1
ATOM 802 O O . PHE A 1 93 ? -11.695 -6.499 8.840 1.00 86.94 93 PHE A O 1
ATOM 809 N N . ILE A 1 94 ? -9.622 -6.740 7.997 1.00 84.94 94 ILE A N 1
ATOM 810 C CA . ILE A 1 94 ? -8.920 -6.633 9.286 1.00 84.94 94 ILE A CA 1
ATOM 811 C C . ILE A 1 94 ? -9.297 -5.322 9.988 1.00 84.94 94 ILE A C 1
ATOM 813 O O . ILE A 1 94 ? -9.745 -5.331 11.135 1.00 84.94 94 ILE A O 1
ATOM 817 N N . VAL A 1 95 ? -9.208 -4.197 9.278 1.00 84.00 95 VAL A N 1
ATOM 818 C CA . VAL A 1 95 ? -9.544 -2.873 9.816 1.00 84.00 95 VAL A CA 1
ATOM 819 C C . VAL A 1 95 ? -11.025 -2.785 10.204 1.00 84.00 95 VAL A C 1
ATOM 821 O O . VAL A 1 95 ? -11.358 -2.236 11.253 1.00 84.00 95 VAL A O 1
ATOM 824 N N . LYS A 1 96 ? -11.942 -3.366 9.424 1.00 85.00 96 LYS A N 1
ATOM 825 C CA . LYS A 1 96 ? -13.372 -3.389 9.766 1.00 85.00 96 LYS A CA 1
ATOM 826 C C . LYS A 1 96 ? -13.662 -4.225 11.012 1.00 85.00 96 LYS A C 1
ATOM 828 O O . LYS A 1 96 ? -14.395 -3.767 11.884 1.00 85.00 96 LYS A O 1
ATOM 833 N N . PHE A 1 97 ? -13.140 -5.447 11.080 1.00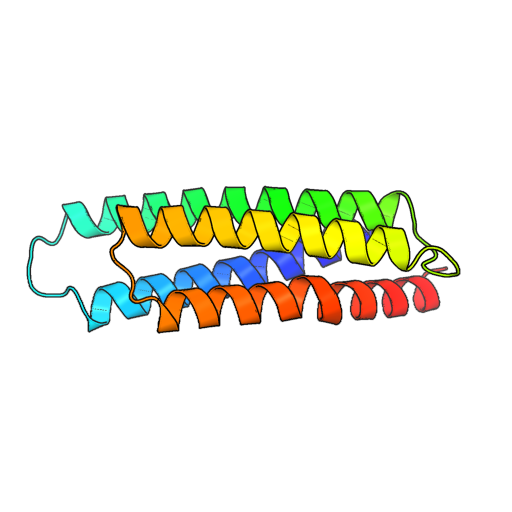 81.94 97 PHE A N 1
ATOM 834 C CA . PHE A 1 97 ? -13.436 -6.379 12.169 1.00 81.94 97 PHE A CA 1
ATOM 835 C C . PHE A 1 97 ? -12.831 -5.919 13.490 1.00 81.94 97 PHE A C 1
ATOM 837 O O . PHE A 1 97 ? -13.501 -5.965 14.521 1.00 81.94 97 PHE A O 1
ATOM 844 N N . ILE A 1 98 ? -11.588 -5.442 13.451 1.00 79.50 98 ILE A N 1
ATOM 845 C CA . ILE A 1 98 ? -10.889 -5.009 14.653 1.00 79.50 98 ILE A CA 1
ATOM 846 C C . ILE A 1 98 ? -11.387 -3.612 15.042 1.00 79.50 98 ILE A C 1
ATOM 848 O O . ILE A 1 98 ? -11.898 -3.430 16.146 1.00 79.50 98 ILE A O 1
ATOM 852 N N . GLU A 1 99 ? -11.339 -2.633 14.136 1.00 75.06 99 GLU A N 1
ATOM 853 C CA . GLU A 1 99 ? -11.577 -1.221 14.476 1.00 75.06 99 GLU A CA 1
ATOM 854 C C . GLU A 1 99 ? -12.992 -0.708 14.255 1.00 75.06 99 GLU A C 1
ATOM 856 O O . GLU A 1 99 ? -13.291 0.425 14.636 1.00 75.06 99 GLU A O 1
ATOM 861 N N . LYS A 1 100 ? -13.881 -1.519 13.674 1.00 80.62 100 LYS A N 1
ATOM 862 C CA . LYS A 1 100 ? -15.278 -1.141 13.406 1.00 80.62 100 LYS A CA 1
ATOM 863 C C . LYS A 1 100 ? -15.398 0.158 12.592 1.00 80.62 100 LYS A C 1
ATOM 865 O O . LYS A 1 100 ? -16.375 0.898 12.721 1.00 80.62 100 LYS A O 1
ATOM 870 N N . ILE A 1 101 ? -14.415 0.445 11.732 1.00 82.00 101 ILE A N 1
ATOM 871 C CA . ILE A 1 101 ? -14.471 1.591 10.818 1.00 82.00 101 ILE A CA 1
ATOM 872 C C . ILE A 1 101 ? -15.607 1.373 9.814 1.00 82.00 101 ILE A C 1
ATOM 874 O O . ILE A 1 101 ? -15.797 0.272 9.289 1.00 82.00 101 ILE A O 1
ATOM 878 N N . ARG A 1 102 ? -16.383 2.428 9.532 1.00 84.75 102 ARG A N 1
ATOM 879 C CA . ARG A 1 102 ? -17.475 2.346 8.551 1.00 84.75 102 ARG A CA 1
ATOM 880 C C . ARG A 1 102 ? -16.925 2.081 7.148 1.00 84.75 102 ARG A C 1
ATOM 882 O O . ARG A 1 102 ? -15.913 2.644 6.739 1.00 84.75 102 ARG A O 1
ATOM 889 N N . TYR A 1 103 ? -17.672 1.302 6.369 1.00 84.81 103 TYR A N 1
ATOM 890 C CA . TYR A 1 103 ? -17.266 0.856 5.032 1.00 84.81 103 TYR A CA 1
ATOM 891 C C . TYR A 1 103 ? -16.911 2.002 4.068 1.00 84.81 103 TYR A C 1
ATOM 893 O O . TYR A 1 103 ? -15.971 1.873 3.295 1.00 84.81 103 TYR A O 1
ATOM 901 N N . LYS A 1 104 ? -17.604 3.149 4.154 1.00 88.19 104 LYS A N 1
ATOM 902 C CA . LYS A 1 104 ? -17.327 4.331 3.313 1.00 88.19 104 LYS A CA 1
ATOM 903 C C . LYS A 1 104 ? -15.886 4.844 3.472 1.00 88.19 104 LYS A C 1
ATOM 905 O O . LYS A 1 104 ? -15.252 5.202 2.488 1.00 88.19 104 LYS A O 1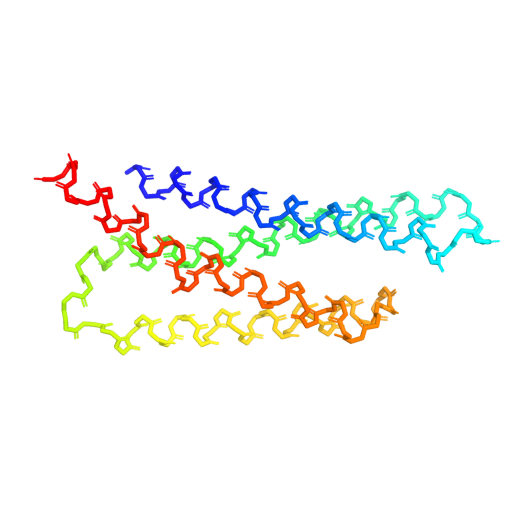
ATOM 910 N N . HIS A 1 105 ? -15.367 4.839 4.699 1.00 89.06 105 HIS A N 1
ATOM 911 C CA . HIS A 1 105 ? -14.009 5.287 5.015 1.00 89.06 105 HIS A CA 1
ATOM 912 C C . HIS A 1 105 ? -12.957 4.276 4.559 1.00 89.06 105 HIS A C 1
ATOM 914 O O . HIS A 1 105 ? -11.937 4.650 3.992 1.00 89.06 105 HIS A O 1
ATOM 920 N N . ILE A 1 106 ? -13.241 2.987 4.747 1.00 88.69 106 ILE A N 1
ATOM 921 C CA . ILE A 1 106 ? -12.386 1.899 4.265 1.00 88.69 106 ILE A CA 1
ATOM 922 C C . ILE A 1 106 ? -12.272 1.948 2.738 1.00 88.69 106 ILE A C 1
ATOM 924 O O . ILE A 1 106 ? -11.174 1.901 2.199 1.00 88.69 106 ILE A O 1
ATOM 928 N N . PHE A 1 107 ? -13.397 2.118 2.043 1.00 89.69 107 PHE A N 1
ATOM 929 C CA . PHE A 1 107 ? -13.421 2.261 0.592 1.00 89.69 107 PHE A CA 1
ATOM 930 C C . PHE A 1 107 ? -12.583 3.454 0.116 1.00 89.69 107 PHE A C 1
ATOM 932 O O . PHE A 1 107 ? -11.802 3.315 -0.820 1.00 89.69 107 PHE A O 1
ATOM 939 N 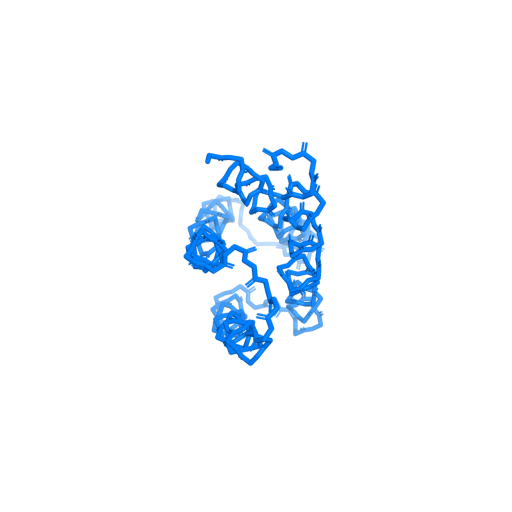N . PHE A 1 108 ? -12.687 4.601 0.794 1.00 91.62 108 PHE A N 1
ATOM 940 C CA . PHE A 1 108 ? -11.878 5.779 0.483 1.00 91.62 108 PHE A CA 1
ATOM 941 C C . PHE A 1 108 ? -10.372 5.522 0.647 1.00 91.62 108 PHE A C 1
ATOM 943 O O . PHE A 1 108 ? -9.594 5.873 -0.237 1.00 91.62 108 PHE A O 1
ATOM 950 N N . ILE A 1 109 ? -9.970 4.850 1.732 1.00 91.75 109 ILE A N 1
ATOM 951 C CA . ILE A 1 109 ? -8.576 4.446 1.965 1.00 91.75 109 ILE A CA 1
ATOM 952 C C . ILE A 1 109 ? -8.082 3.537 0.837 1.00 91.75 109 ILE A C 1
ATOM 954 O O . ILE A 1 109 ? -7.029 3.793 0.260 1.00 91.75 109 ILE A O 1
ATOM 958 N N . VAL A 1 110 ? -8.852 2.501 0.490 1.00 92.94 110 VAL A N 1
ATOM 959 C CA . VAL A 1 110 ? -8.484 1.563 -0.580 1.00 92.94 110 VAL A CA 1
ATOM 960 C C . VAL A 1 110 ? -8.350 2.281 -1.918 1.00 92.94 110 VAL A C 1
ATOM 962 O O . VAL A 1 110 ? -7.357 2.071 -2.607 1.00 92.94 110 VAL A O 1
ATOM 965 N N . LEU A 1 111 ? -9.300 3.149 -2.278 1.00 93.44 111 LEU A N 1
ATOM 966 C CA . LEU A 1 111 ? -9.237 3.921 -3.520 1.00 93.44 111 LEU A CA 1
ATOM 967 C C . LEU A 1 111 ? -7.983 4.792 -3.591 1.00 93.44 111 LEU A C 1
ATOM 969 O O . LEU A 1 111 ? -7.279 4.762 -4.599 1.00 93.44 111 LEU A O 1
ATOM 973 N N . PHE A 1 112 ? -7.688 5.536 -2.524 1.00 93.62 112 PHE A N 1
ATOM 974 C CA . PHE A 1 112 ? -6.504 6.387 -2.465 1.00 93.62 112 PHE A CA 1
ATOM 975 C C . PHE A 1 112 ? -5.219 5.564 -2.612 1.00 93.62 112 PHE A C 1
ATOM 977 O O . PHE A 1 112 ? -4.358 5.877 -3.437 1.00 93.62 112 PHE A O 1
ATOM 984 N N . SER A 1 113 ? -5.116 4.460 -1.869 1.00 93.81 113 SER A N 1
ATOM 985 C CA . SER A 1 113 ? -3.966 3.566 -1.955 1.00 93.81 113 SER A CA 1
ATOM 986 C C . SER A 1 113 ? -3.815 2.954 -3.348 1.00 93.81 113 SER A C 1
ATOM 988 O O . SER A 1 113 ? -2.704 2.907 -3.872 1.00 93.81 113 SER A O 1
ATOM 990 N N . MET A 1 114 ? -4.914 2.526 -3.974 1.00 94.06 114 MET A N 1
ATOM 991 C CA . MET A 1 114 ? -4.884 1.974 -5.327 1.00 94.06 114 MET A CA 1
ATOM 992 C C . MET A 1 114 ? -4.481 3.027 -6.354 1.00 94.06 114 MET A C 1
ATOM 994 O O . MET A 1 114 ? -3.677 2.714 -7.224 1.00 94.06 114 MET A O 1
ATOM 998 N N . MET A 1 115 ? -4.947 4.272 -6.245 1.00 93.62 115 MET A N 1
ATOM 999 C CA . MET A 1 115 ? -4.513 5.360 -7.127 1.00 93.62 115 MET A CA 1
ATOM 1000 C C . MET A 1 115 ? -2.997 5.594 -7.027 1.00 93.62 115 MET A C 1
ATOM 1002 O O . MET A 1 115 ? -2.314 5.705 -8.048 1.00 93.62 115 MET A O 1
ATOM 1006 N N . LEU A 1 116 ? -2.445 5.602 -5.809 1.00 91.88 116 LEU A N 1
ATOM 1007 C CA . LEU A 1 116 ? -1.002 5.749 -5.607 1.00 91.88 116 LEU A CA 1
ATOM 1008 C C . LEU A 1 116 ? -0.205 4.597 -6.222 1.00 91.88 116 LEU A C 1
ATOM 1010 O O . LEU A 1 116 ? 0.790 4.832 -6.905 1.00 91.88 116 LEU A O 1
ATOM 1014 N N . ILE A 1 117 ? -0.633 3.359 -5.988 1.00 89.81 117 ILE A N 1
ATOM 1015 C CA . ILE A 1 117 ? 0.124 2.174 -6.401 1.00 89.81 117 ILE A CA 1
ATOM 1016 C C . ILE A 1 117 ? -0.034 1.889 -7.898 1.00 89.81 117 ILE A C 1
ATOM 1018 O O . ILE A 1 117 ? 0.941 1.552 -8.558 1.00 89.81 117 ILE A O 1
ATOM 1022 N N . SER A 1 118 ? -1.245 2.017 -8.441 1.00 88.44 118 SER A N 1
ATOM 1023 C CA . SER A 1 118 ? -1.560 1.584 -9.810 1.00 88.44 118 SER A CA 1
ATOM 1024 C C . SER A 1 118 ? -1.432 2.678 -10.873 1.00 88.44 118 SER A C 1
ATOM 1026 O O . SER A 1 118 ? -1.422 2.362 -12.062 1.00 88.44 118 SER A O 1
ATOM 1028 N N . ILE A 1 119 ? -1.334 3.951 -10.475 1.00 88.69 119 ILE A N 1
ATOM 1029 C CA . ILE A 1 119 ? -1.257 5.084 -11.412 1.00 88.69 119 ILE A CA 1
ATOM 1030 C C . ILE A 1 119 ? -0.036 5.949 -11.114 1.00 88.69 119 ILE A C 1
ATOM 1032 O O . ILE A 1 119 ? 0.809 6.146 -11.978 1.00 88.69 119 ILE A O 1
ATOM 1036 N N . ILE A 1 120 ? 0.105 6.454 -9.888 1.00 88.75 120 ILE A N 1
ATOM 1037 C CA . ILE A 1 120 ? 1.189 7.401 -9.577 1.00 88.75 120 ILE A CA 1
ATOM 1038 C C . ILE A 1 120 ? 2.553 6.695 -9.593 1.00 88.75 120 ILE A C 1
ATOM 1040 O O . ILE A 1 120 ? 3.510 7.210 -10.168 1.00 88.75 120 ILE A O 1
ATOM 1044 N N . CYS A 1 121 ? 2.640 5.495 -9.013 1.00 88.31 121 CYS A N 1
ATOM 1045 C CA . CYS A 1 121 ? 3.862 4.694 -8.987 1.00 88.31 121 CYS A CA 1
ATOM 1046 C C . CYS A 1 121 ? 4.435 4.385 -10.384 1.00 88.31 121 CYS A C 1
ATOM 1048 O O . CYS A 1 121 ? 5.584 4.765 -10.616 1.00 88.31 121 CYS A O 1
ATOM 1050 N N . PRO A 1 122 ? 3.696 3.773 -11.337 1.00 85.44 122 PRO A N 1
ATOM 1051 C CA . PRO A 1 122 ? 4.234 3.501 -12.673 1.00 85.44 122 PRO A CA 1
ATOM 1052 C C . PRO A 1 122 ? 4.632 4.774 -13.425 1.00 85.44 122 PRO A C 1
ATOM 1054 O O . PRO A 1 122 ? 5.663 4.770 -14.087 1.00 85.44 122 PRO A O 1
ATOM 1057 N N . ILE A 1 123 ? 3.866 5.868 -13.308 1.00 85.88 123 ILE A N 1
ATOM 1058 C CA . ILE A 1 123 ? 4.179 7.138 -13.984 1.00 85.88 123 ILE A CA 1
ATOM 1059 C C . ILE A 1 123 ? 5.521 7.683 -13.492 1.00 85.88 123 ILE A C 1
ATOM 1061 O O . ILE A 1 123 ? 6.393 8.013 -14.293 1.00 85.88 123 ILE A O 1
ATOM 1065 N N . LEU A 1 124 ? 5.714 7.745 -12.174 1.00 86.25 124 LEU A N 1
ATOM 1066 C CA . LEU A 1 124 ? 6.959 8.243 -11.593 1.00 86.25 124 LEU A CA 1
ATOM 1067 C C . LEU A 1 124 ? 8.150 7.337 -11.925 1.00 86.25 124 LEU A C 1
ATOM 1069 O O . LEU A 1 124 ? 9.247 7.835 -12.176 1.00 86.25 124 LEU A O 1
ATOM 1073 N N . ILE A 1 125 ? 7.935 6.020 -11.964 1.00 83.69 125 ILE A N 1
ATOM 1074 C CA . ILE A 1 125 ? 8.961 5.065 -12.386 1.00 83.69 125 ILE A CA 1
ATOM 1075 C C . ILE A 1 125 ? 9.318 5.285 -13.861 1.00 83.69 125 ILE A C 1
ATOM 1077 O O . ILE A 1 125 ? 10.503 5.377 -14.169 1.00 83.69 125 ILE A O 1
ATOM 1081 N N . SER A 1 126 ? 8.335 5.467 -14.746 1.00 79.56 126 SER A N 1
ATOM 1082 C CA . SER A 1 126 ? 8.557 5.751 -16.172 1.00 79.56 126 SER A CA 1
ATOM 1083 C C . SER A 1 126 ? 9.385 7.018 -16.383 1.00 79.56 126 SER A C 1
ATOM 1085 O O . SER A 1 126 ? 10.413 6.972 -17.051 1.00 79.56 126 SER A O 1
ATOM 1087 N N . ILE A 1 127 ? 9.003 8.126 -15.734 1.00 80.00 127 ILE A N 1
ATOM 1088 C CA . ILE A 1 127 ? 9.736 9.403 -15.804 1.00 80.00 127 ILE A CA 1
ATOM 1089 C C . ILE A 1 127 ? 11.180 9.227 -15.326 1.00 80.00 127 ILE A C 1
ATOM 1091 O O . ILE A 1 127 ? 12.112 9.810 -15.878 1.00 80.00 127 ILE A O 1
ATOM 1095 N N . SER A 1 128 ? 11.384 8.429 -14.277 1.00 75.00 128 SER A N 1
ATOM 1096 C CA . SER A 1 128 ? 12.730 8.176 -13.778 1.00 75.00 128 SER A CA 1
ATOM 1097 C C . SER A 1 128 ? 13.570 7.325 -14.721 1.00 75.00 128 SER A C 1
ATOM 1099 O O . SER A 1 128 ? 14.761 7.582 -14.861 1.00 75.00 128 SER A O 1
ATOM 1101 N N . TYR A 1 129 ? 12.965 6.351 -15.398 1.00 73.88 129 TYR A N 1
ATOM 1102 C CA . TYR A 1 129 ? 13.668 5.536 -16.378 1.00 73.88 129 TYR A CA 1
ATOM 1103 C C . TYR A 1 129 ? 14.117 6.362 -17.581 1.00 73.88 129 TYR A C 1
ATOM 1105 O O . TYR A 1 129 ? 15.269 6.240 -17.967 1.00 73.88 129 TYR A O 1
ATOM 1113 N N . GLU A 1 130 ? 13.271 7.247 -18.111 1.00 67.38 130 GLU A N 1
ATOM 1114 C CA . GLU A 1 130 ? 13.633 8.133 -19.232 1.00 67.38 130 GLU A CA 1
ATOM 1115 C C . GLU A 1 130 ? 14.749 9.131 -18.896 1.00 67.38 130 GLU A C 1
ATOM 1117 O O . GLU A 1 130 ? 15.452 9.603 -19.784 1.00 67.38 130 GLU A O 1
ATOM 1122 N N . LYS A 1 131 ? 14.885 9.512 -17.621 1.00 60.06 131 LYS A N 1
ATOM 1123 C CA . LYS A 1 131 ? 15.833 10.550 -17.198 1.00 60.06 131 LYS A CA 1
ATOM 1124 C C . LYS A 1 131 ? 17.197 10.003 -16.775 1.00 60.06 131 LYS A C 1
ATOM 1126 O O . LYS A 1 131 ? 18.176 10.748 -16.791 1.00 60.06 131 LYS A O 1
ATOM 1131 N N . TYR A 1 132 ? 17.247 8.758 -16.309 1.00 59.25 132 TYR A N 1
ATOM 1132 C CA . TYR A 1 132 ? 18.432 8.171 -15.673 1.00 59.25 132 TYR A CA 1
ATOM 1133 C C . TYR A 1 132 ? 18.987 6.934 -16.399 1.00 59.25 132 TYR A C 1
ATOM 1135 O O . TYR A 1 132 ? 19.985 6.386 -15.930 1.00 59.25 132 TYR A O 1
ATOM 1143 N N . ASN A 1 133 ? 18.380 6.530 -17.519 1.00 52.81 133 ASN A N 1
ATOM 1144 C CA . ASN A 1 133 ? 18.944 5.631 -18.534 1.00 52.81 133 ASN A CA 1
ATOM 1145 C C . ASN A 1 133 ? 19.007 6.355 -19.881 1.00 52.81 133 ASN A C 1
ATOM 1147 O O . ASN A 1 133 ? 19.873 5.959 -20.691 1.00 52.81 133 ASN A O 1
#

Foldseek 3Di:
DVLVVLLVVLLCVLLVVVLVLVVVCCVVPPVPDDDPVVVVVSVVLSVVVSVLSVVLSVLLSVVCVVVVDCVPVVVVLVVSLVVSLVSLVVVLVVCCVPVVDDPVSSVVSSVVSSCSRNPVSVVVSVVCVVVPD